Protein 2R99 (pdb70)

B-factor: mean 25.17, std 8.61, range [15.69, 106.44]

CATH classification: 2.40.100.10

Sequence (164 aa):
SNPQVYMDIKIGNKPAGRIQMLLRSDVVPMTAENFRCLCTHEKGFGFKGSSFHRIIPQFMCQGGDFTNHNGTGGKSIYGKKFDDENFILKHTGPGLLSMANSGPNTNGSQFFLTCDKTDWLDGKHVVFGEVTEGLDVLRQIEAQGSKDGKPKQKVIIADCGEYV

InterPro domains:
  IPR000504 RNA recognition motif domain [PF00076] (8-78)
  IPR000504 RNA recognition motif domain [PS50102] (6-84)
  IPR000504 RNA recognition motif domain [SM00360] (7-80)
  IPR002130 Cyclophilin-type peptidyl-prolyl cis-trans isomerase domain [PF00160] (143-298)
  IPR002130 Cyclophilin-type peptidyl-prolyl cis-trans isomerase domain [PR00153] (160-175)
  IPR002130 Cyclophilin-type peptidyl-prolyl cis-trans isomerase domain [PR00153] (189-201)
  IPR002130 Cyclophilin-type peptidyl-prolyl cis-trans isomerase domain [PR00153] (232-247)
  IPR002130 Cyclophilin-type peptidyl-prolyl cis-trans isomerase domain [PR00153] (247-259)
  IPR002130 Cyclophilin-type peptidyl-prolyl cis-trans isomerase domain [PR00153] (260-275)
  IPR002130 Cyclophilin-type peptidyl-prolyl cis-trans isomerase domain [PS50072] (143-299)
  IPR012677 Nucleotide-binding alpha-beta plait domain superfamily [G3DSA:3.30.70.330] (1-130)
  IPR016304 Peptidyl-prolyl cis-trans isomerase E [PIRSF001475] (1-300)
  IPR020892 Cyclophilin-type peptidyl-prolyl cis-trans isomerase, conserved site [PS00170] (184-201)
  IPR029000 Cyclophilin-like domain superfamily [G3DSA:2.40.100.10] (131-301)
  IPR029000 Cyclophilin-like domain superfamily [SSF50891] (135-300)
  IPR034168 Peptidyl-prolyl cis-trans isomerase E, RNA recognition motif [cd12347] (8-82)
  IPR035979 RNA-binding domain superfamily [SSF54928] (4-88)

Radius of gyration: 13.99 Å; Cα contacts (8 Å, |Δi|>4): 442; chains: 1; bounding box: 35×32×33 Å

Organism: Homo sapiens (NCBI:txid9606)

Nearest PDB structures (foldseek):
  5yzg-assembly1_1  TM=1.006E+00  e=8.527E-40  Homo sapiens
  1zmf-assembly1_A  TM=1.004E+00  e=1.771E-36  Homo sapiens
  7zdn-assembly2_B  TM=9.976E-01  e=1.204E-30  Homo sapiens
  5wc7-assembly1_A  TM=9.948E-01  e=2.522E-30  Homo sapiens
  2alf-assembly1_A  TM=9.937E-01  e=4.670E-30  Homo sapiens

Solvent-accessible surface area: 7489 Å² total; per-residue (Å²): 160,44,20,81,0,36,0,30,3,41,17,8,137,147,112,22,34,95,0,48,0,42,0,57,34,95,27,0,71,82,1,0,60,2,2,35,0,1,1,45,62,95,120,69,49,7,0,116,48,4,23,1,30,96,0,25,40,125,43,6,0,23,0,0,1,32,69,76,95,93,31,106,17,19,84,2,40,93,38,167,118,12,93,24,52,40,57,114,38,94,0,97,11,58,4,26,0,0,2,11,42,95,26,114,69,28,0,10,2,19,0,6,0,0,5,68,111,0,69,144,22,49,39,140,31,1,5,0,3,69,22,56,98,15,76,96,5,0,92,76,0,14,70,28,2,26,198,116,2,135,31,144,84,108,1,32,0,47,48,12,7,34,88,171

Secondary structure (DSSP, 8-state):
---EEEEEEEETTEEEEEEEEEE-TTT-HHHHHHHHHHHHTTTS--STT-BEEEEETTTEEEE--TTTSSSS---BTTBS-B------S---SSSEEEE--SSTT-B-S-EEEESS--GGGTTTS-EEEEEEE-HHHHHHHHTT--TT---SS-EEEEEEEE--

Structure (mmCIF, N/CA/C/O backbone):
data_2R99
#
_entry.id   2R99
#
_cell.length_a   66.635
_cell.length_b   66.635
_cell.length_c   77.351
_cell.angle_alpha   90.00
_cell.angle_beta   90.00
_cell.angle_gamma   90.00
#
_symmetry.space_group_name_H-M   'P 42 21 2'
#
loop_
_entity.id
_entity.type
_entity.pdbx_description
1 polymer 'Peptidyl-prolyl cis-trans isomerase E'
2 water water
#
loop_
_atom_site.group_PDB
_atom_site.id
_atom_site.type_symbol
_atom_site.label_atom_id
_atom_site.label_alt_id
_atom_site.label_comp_id
_atom_site.label_asym_id
_atom_site.label_entity_id
_atom_site.label_seq_id
_atom_site.pdbx_PDB_ins_code
_atom_site.Cartn_x
_atom_site.Cartn_y
_atom_site.Cartn_z
_atom_site.occupancy
_atom_site.B_iso_or_equiv
_atom_site.auth_seq_id
_atom_site.auth_comp_id
_atom_site.auth_asym_id
_atom_site.auth_atom_id
_atom_site.pdbx_PDB_model_num
ATOM 1 N N . SER A 1 10 ? 32.227 29.846 21.876 1.00 37.38 138 SER A N 1
ATOM 2 C CA . SER A 1 10 ? 31.520 30.140 20.600 1.00 36.69 138 SER A CA 1
ATOM 3 C C . SER A 1 10 ? 30.830 28.893 20.116 1.00 35.26 138 SER A C 1
ATOM 4 O O . SER A 1 10 ? 31.384 27.796 20.238 1.00 36.72 138 SER A O 1
ATOM 7 N N . ASN A 1 11 ? 29.642 29.082 19.539 1.00 32.90 139 ASN A N 1
ATOM 8 C CA . ASN A 1 11 ? 28.714 28.004 19.253 1.00 29.69 139 ASN A CA 1
ATOM 9 C C . ASN A 1 11 ? 29.337 26.759 18.628 1.00 27.78 139 ASN A C 1
ATOM 10 O O . ASN A 1 11 ? 30.018 26.848 17.598 1.00 27.46 139 ASN A O 1
ATOM 15 N N . PRO A 1 12 ? 29.090 25.602 19.256 1.00 26.59 140 PRO A N 1
ATOM 16 C CA . PRO A 1 12 ? 29.608 24.335 18.761 1.00 25.33 140 PRO A CA 1
ATOM 17 C C . PRO A 1 12 ? 28.987 23.991 17.417 1.00 24.37 140 PRO A C 1
ATOM 18 O O . PRO A 1 12 ? 27.833 24.349 17.151 1.00 24.31 140 PRO A O 1
ATOM 22 N N . GLN A 1 13 ? 29.762 23.323 16.573 1.00 23.39 141 GLN A N 1
ATOM 23 C CA . GLN A 1 13 ? 29.219 22.710 15.371 1.00 23.15 141 GLN A CA 1
ATOM 24 C C . GLN A 1 13 ? 29.480 21.214 15.454 1.00 22.33 141 GLN A C 1
ATOM 25 O O . GLN A 1 13 ? 30.576 20.777 15.857 1.00 22.35 141 GLN A O 1
ATOM 31 N N . VAL A 1 14 ? 28.458 20.433 15.115 1.00 20.60 142 VAL A N 1
ATOM 32 C CA . VAL A 1 14 ? 28.536 18.971 15.195 1.00 20.02 142 VAL A CA 1
ATOM 33 C C . VAL A 1 14 ? 28.058 18.368 13.882 1.00 20.03 142 VAL A C 1
ATOM 34 O O . VAL A 1 14 ? 27.486 19.070 13.045 1.00 20.19 142 VAL A O 1
ATOM 38 N N . TYR A 1 15 ? 28.283 17.068 13.703 1.00 19.49 143 TYR A N 1
ATOM 39 C CA . TYR A 1 15 ? 27.867 16.414 12.468 1.00 19.56 143 TYR A CA 1
ATOM 40 C C . TYR A 1 15 ? 27.273 15.041 12.771 1.00 18.86 143 TYR A C 1
ATOM 41 O O . TYR A 1 15 ? 27.566 14.424 13.809 1.00 18.80 143 TYR A O 1
ATOM 50 N N . MET A 1 16 ? 26.427 14.584 11.858 1.00 18.10 144 MET A N 1
ATOM 51 C CA . MET A 1 16 ? 25.944 13.202 11.858 1.00 17.98 144 MET A CA 1
ATOM 52 C C . MET A 1 16 ? 26.064 12.689 10.450 1.00 18.54 144 MET A C 1
ATOM 53 O O . MET A 1 16 ? 25.595 13.341 9.504 1.00 18.96 144 MET A O 1
ATOM 58 N N . ASP A 1 17 ? 26.689 11.524 10.307 1.00 18.62 145 ASP A N 1
ATOM 59 C CA . ASP A 1 17 ? 26.707 10.823 9.018 1.00 18.83 145 ASP A CA 1
ATOM 60 C C . ASP A 1 17 ? 25.541 9.846 9.022 1.00 19.31 145 ASP A C 1
ATOM 61 O O . ASP A 1 17 ? 25.378 9.061 9.968 1.00 19.94 145 ASP A O 1
ATOM 66 N N . ILE A 1 18 ? 24.733 9.911 7.969 1.00 18.79 146 ILE A N 1
ATOM 67 C CA . ILE A 1 18 ? 23.462 9.201 7.922 1.00 19.42 146 ILE A CA 1
ATOM 68 C C . ILE A 1 18 ? 23.556 8.047 6.934 1.00 20.13 146 ILE A C 1
ATOM 69 O O . ILE A 1 18 ? 24.103 8.219 5.837 1.00 20.19 146 ILE A O 1
ATOM 74 N N . LYS A 1 19 ? 23.005 6.895 7.326 1.00 20.23 147 LYS A N 1
ATOM 75 C CA . LYS A 1 19 ? 22.885 5.731 6.446 1.00 21.01 147 LYS A CA 1
ATOM 76 C C . LYS A 1 19 ? 21.413 5.371 6.352 1.00 20.81 147 LYS A C 1
ATOM 77 O O . LYS A 1 19 ? 20.718 5.261 7.369 1.00 20.95 147 LYS A O 1
ATOM 83 N N . ILE A 1 20 ? 20.928 5.204 5.126 1.00 20.49 148 ILE A N 1
ATOM 84 C CA . ILE A 1 20 ? 19.533 4.866 4.926 1.00 21.51 148 ILE A CA 1
ATOM 85 C C . ILE A 1 20 ? 19.466 3.505 4.262 1.00 22.78 148 ILE A C 1
ATOM 86 O O . ILE A 1 20 ? 20.006 3.321 3.186 1.00 23.29 148 ILE A O 1
ATOM 91 N N . GLY A 1 21 ? 18.786 2.549 4.891 1.00 23.77 149 GLY A N 1
ATOM 92 C CA . GLY A 1 21 ? 18.881 1.168 4.418 1.00 26.68 149 GLY A CA 1
ATOM 93 C C . GLY A 1 21 ? 20.350 0.782 4.484 1.00 28.79 149 GLY A C 1
ATOM 94 O O . GLY A 1 21 ? 21.031 1.104 5.447 1.00 29.45 149 GLY A O 1
ATOM 95 N N . ASN A 1 22 ? 20.886 0.121 3.471 1.00 31.13 150 ASN A N 1
ATOM 96 C CA . ASN A 1 22 ? 22.319 -0.190 3.578 1.00 33.49 150 ASN A CA 1
ATOM 97 C C . ASN A 1 22 ? 23.244 0.878 2.943 1.00 33.59 150 ASN A C 1
ATOM 98 O O . ASN A 1 22 ? 24.447 0.646 2.758 1.00 34.88 150 ASN A O 1
ATOM 103 N N . LYS A 1 23 ? 22.696 2.066 2.677 1.00 32.83 151 LYS A N 1
ATOM 104 C CA . LYS A 1 23 ? 23.358 3.038 1.809 1.00 31.88 151 LYS A CA 1
ATOM 105 C C . LYS A 1 23 ? 23.718 4.358 2.500 1.00 30.58 151 LYS A C 1
ATOM 106 O O . LYS A 1 23 ? 22.840 5.021 3.044 1.00 29.78 151 LYS A O 1
ATOM 112 N N . PRO A 1 24 ? 25.002 4.766 2.439 1.00 29.40 152 PRO A N 1
ATOM 113 C CA . PRO A 1 24 ? 25.330 6.073 3.008 1.00 28.68 152 PRO A CA 1
ATOM 114 C C . PRO A 1 24 ? 24.607 7.188 2.276 1.00 27.85 152 PRO A C 1
ATOM 115 O O . PRO A 1 24 ? 24.529 7.174 1.042 1.00 28.56 152 PRO A O 1
ATOM 119 N N . ALA A 1 25 ? 24.065 8.134 3.041 1.00 26.36 153 ALA A N 1
ATOM 120 C CA . ALA A 1 25 ? 23.272 9.230 2.487 1.00 25.19 153 ALA A CA 1
ATOM 121 C C . ALA A 1 25 ? 24.034 10.541 2.488 1.00 24.89 153 ALA A C 1
ATOM 122 O O . ALA A 1 25 ? 23.771 11.412 1.661 1.00 26.81 153 ALA A O 1
ATOM 124 N N . GLY A 1 26 ? 24.965 10.688 3.420 1.00 23.33 154 GLY A N 1
ATOM 125 C CA . GLY A 1 26 ? 25.761 11.899 3.498 1.00 21.76 154 GLY A CA 1
ATOM 126 C C . GLY A 1 26 ? 25.768 12.440 4.908 1.00 21.00 154 GLY A C 1
ATOM 127 O O . GLY A 1 26 ? 25.328 11.769 5.844 1.00 21.38 154 GLY A O 1
ATOM 128 N N . ARG A 1 27 ? 26.242 13.670 5.041 1.00 19.99 155 ARG A N 1
ATOM 129 C CA . ARG A 1 27 ? 26.499 14.259 6.356 1.00 19.65 155 ARG A CA 1
ATOM 130 C C . ARG A 1 27 ? 25.598 15.460 6.608 1.00 19.79 155 ARG A C 1
ATOM 131 O O . ARG A 1 27 ? 25.466 16.334 5.739 1.00 20.84 155 ARG A O 1
ATOM 139 N N . ILE A 1 28 ? 25.019 15.528 7.805 1.00 18.53 156 ILE A N 1
ATOM 140 C CA . ILE A 1 28 ? 24.294 16.736 8.223 1.00 18.62 156 ILE A CA 1
ATOM 141 C C . ILE A 1 28 ? 25.188 17.453 9.231 1.00 19.26 156 ILE A C 1
ATOM 142 O O . ILE A 1 28 ? 25.669 16.844 10.178 1.00 19.64 156 ILE A O 1
ATOM 147 N N . GLN A 1 29 ? 25.421 18.744 9.005 1.00 19.54 157 GLN A N 1
ATOM 148 C CA . GLN A 1 29 ? 26.215 19.576 9.914 1.00 20.31 157 GLN A CA 1
ATOM 149 C C . GLN A 1 29 ? 25.257 20.506 10.625 1.00 19.99 157 GLN A C 1
ATOM 150 O O . GLN A 1 29 ? 24.363 21.064 9.992 1.00 20.21 157 GLN A O 1
ATOM 156 N N . MET A 1 30 ? 25.441 20.669 11.933 1.00 19.44 158 MET A N 1
ATOM 157 C CA . MET A 1 30 ? 24.511 21.451 12.742 1.00 19.74 158 MET A CA 1
ATOM 158 C C . MET A 1 30 ? 25.248 22.419 13.651 1.00 20.50 158 MET A C 1
ATOM 159 O O . MET A 1 30 ? 26.298 22.084 14.194 1.00 21.18 158 MET A O 1
ATOM 164 N N . LEU A 1 31 ? 24.677 23.608 13.794 1.00 20.14 159 LEU A N 1
ATOM 165 C CA . LEU A 1 31 ? 25.170 24.644 14.696 1.00 21.75 159 LEU A CA 1
ATOM 166 C C . LEU A 1 31 ? 24.294 24.606 15.936 1.00 20.62 159 LEU A C 1
ATOM 167 O O . LEU A 1 31 ? 23.064 24.596 15.816 1.00 21.27 159 LEU A O 1
ATOM 172 N N . LEU A 1 32 ? 24.916 24.573 17.115 1.00 19.71 160 LEU A N 1
ATOM 173 C CA . LEU A 1 32 ? 24.175 24.486 18.375 1.00 19.28 160 LEU A CA 1
ATOM 174 C C . LEU A 1 32 ? 24.206 25.845 19.044 1.00 19.66 160 LEU A C 1
ATOM 175 O O . LEU A 1 32 ? 25.268 26.431 19.176 1.00 19.77 160 LEU A O 1
ATOM 180 N N . ARG A 1 33 ? 23.040 26.325 19.474 1.00 19.96 161 ARG A N 1
ATOM 181 C CA . ARG A 1 33 ? 22.919 27.687 19.965 1.00 20.60 161 ARG A CA 1
ATOM 182 C C . ARG A 1 33 ? 23.235 27.781 21.457 1.00 20.79 161 ARG A C 1
ATOM 183 O O . ARG A 1 33 ? 22.357 28.061 22.267 1.00 20.82 161 ARG A O 1
ATOM 191 N N . SER A 1 34 ? 24.504 27.548 21.805 1.00 20.98 162 SER A N 1
ATOM 192 C CA . SER A 1 34 ? 24.944 27.633 23.210 1.00 22.54 162 SER A CA 1
ATOM 193 C C . SER A 1 34 ? 24.744 29.042 23.791 1.00 22.73 162 SER A C 1
ATOM 194 O O . SER A 1 34 ? 24.608 29.205 25.013 1.00 22.74 162 SER A O 1
ATOM 197 N N . ASP A 1 35 ? 24.718 30.044 22.915 1.00 22.34 163 ASP A N 1
ATOM 198 C CA . ASP A 1 35 ? 24.476 31.432 23.341 1.00 23.58 163 ASP A CA 1
ATOM 199 C C . ASP A 1 35 ? 23.070 31.647 23.905 1.00 23.86 163 ASP A C 1
ATOM 200 O O . ASP A 1 35 ? 22.865 32.492 24.792 1.00 24.50 163 ASP A O 1
ATOM 205 N N . VAL A 1 36 ? 22.107 30.881 23.398 1.00 22.84 164 VAL A N 1
ATOM 206 C CA . VAL A 1 36 ? 20.701 31.023 23.811 1.00 22.60 164 VAL A CA 1
ATOM 207 C C . VAL A 1 36 ? 20.292 29.954 24.816 1.00 22.34 164 VAL A C 1
ATOM 208 O O . VAL A 1 36 ? 19.640 30.252 25.822 1.00 22.82 164 VAL A O 1
ATOM 212 N N . VAL A 1 37 ? 20.674 28.703 24.532 1.00 21.52 165 VAL A N 1
ATOM 213 C CA . VAL A 1 37 ? 20.296 27.575 25.366 1.00 21.16 165 VAL A CA 1
ATOM 214 C C . VAL A 1 37 ? 21.537 26.714 25.676 1.00 21.71 165 VAL A C 1
ATOM 215 O O . VAL A 1 37 ? 21.697 25.608 25.134 1.00 21.61 165 VAL A O 1
ATOM 219 N N . PRO A 1 38 ? 22.431 27.220 26.548 1.00 22.19 166 PRO A N 1
ATOM 220 C CA . PRO A 1 38 ? 23.704 26.533 26.805 1.00 22.36 166 PRO A CA 1
ATOM 221 C C . PRO A 1 38 ? 23.584 25.097 27.323 1.00 22.72 166 PRO A C 1
ATOM 222 O O . PRO A 1 38 ? 24.333 24.215 26.878 1.00 22.04 166 PRO A O 1
ATOM 226 N N . MET A 1 39 ? 22.657 24.847 28.239 1.00 23.27 167 MET A N 1
ATOM 227 C CA . MET A 1 39 ? 22.529 23.504 28.803 1.00 26.00 167 MET A CA 1
ATOM 228 C C . MET A 1 39 ? 22.023 22.516 27.767 1.00 23.19 167 MET A C 1
ATOM 229 O O . MET A 1 39 ? 22.474 21.370 27.709 1.00 23.60 167 MET A O 1
ATOM 234 N N . THR A 1 40 ? 21.098 22.983 26.941 1.00 21.56 168 THR A N 1
ATOM 235 C CA . THR A 1 40 ? 20.500 22.148 25.897 1.00 20.66 168 THR A CA 1
ATOM 236 C C . THR A 1 40 ? 21.529 21.863 24.800 1.00 20.21 168 THR A C 1
ATOM 237 O O . THR A 1 40 ? 21.668 20.718 24.342 1.00 20.53 168 THR A O 1
ATOM 241 N N . ALA A 1 41 ? 22.258 22.898 24.390 1.00 19.78 169 ALA A N 1
ATOM 242 C CA . ALA A 1 41 ? 23.302 22.733 23.381 1.00 19.14 169 ALA A CA 1
ATOM 243 C C . ALA A 1 41 ? 24.405 21.804 23.885 1.00 19.42 169 ALA A C 1
ATOM 244 O O . ALA A 1 41 ? 24.882 20.947 23.144 1.00 19.54 169 ALA A O 1
ATOM 246 N N . GLU A 1 42 ? 24.808 21.967 25.147 1.00 19.51 170 GLU A N 1
ATOM 247 C CA . GLU A 1 42 ? 25.910 21.144 25.668 1.00 19.73 170 GLU A CA 1
ATOM 248 C C . GLU A 1 42 ? 25.532 19.658 25.726 1.00 19.79 170 GLU A C 1
ATOM 249 O O . GLU A 1 42 ? 26.346 18.774 25.423 1.00 20.08 170 GLU A O 1
ATOM 255 N N . ASN A 1 43 ? 24.297 19.385 26.132 1.00 19.18 171 ASN A N 1
ATOM 256 C CA . ASN A 1 43 ? 23.794 18.019 26.156 1.00 18.69 171 ASN A CA 1
ATOM 257 C C . ASN A 1 43 ? 23.924 17.380 24.759 1.00 18.71 171 ASN A C 1
ATOM 258 O O . ASN A 1 43 ? 24.507 16.307 24.604 1.00 19.13 171 ASN A O 1
ATOM 263 N N . PHE A 1 44 ? 23.400 18.057 23.741 1.00 18.54 172 PHE A N 1
ATOM 264 C CA . PHE A 1 44 ? 23.424 17.501 22.385 1.00 18.23 172 PHE A CA 1
ATOM 265 C C . PHE A 1 44 ? 24.872 17.349 21.912 1.00 18.27 172 PHE A C 1
ATOM 266 O O . PHE A 1 44 ? 25.229 16.347 21.291 1.00 18.07 172 PHE A O 1
ATOM 274 N N . ARG A 1 45 ? 25.718 18.328 22.229 1.00 18.66 173 ARG A N 1
ATOM 275 C CA . ARG A 1 45 ? 27.129 18.252 21.837 1.00 19.62 173 ARG A CA 1
ATOM 276 C C . ARG A 1 45 ? 27.783 16.977 22.386 1.00 19.57 173 ARG A C 1
ATOM 277 O O . ARG A 1 45 ? 28.426 16.225 21.647 1.00 19.35 173 ARG A O 1
ATOM 285 N N . CYS A 1 46 ? 27.599 16.733 23.684 1.00 19.09 174 CYS A N 1
ATOM 286 C CA . CYS A 1 46 ? 28.187 15.563 24.338 1.00 19.36 174 CYS A CA 1
ATOM 287 C C . CYS A 1 46 ? 27.611 14.269 23.768 1.00 19.20 174 CYS A C 1
ATOM 288 O O . CYS A 1 46 ? 28.311 13.254 23.662 1.00 19.75 174 CYS A O 1
ATOM 291 N N . LEU A 1 47 ? 26.336 14.296 23.401 1.00 19.08 175 LEU A N 1
ATOM 292 C CA . LEU A 1 47 ? 25.747 13.094 22.821 1.00 19.02 175 LEU A CA 1
ATOM 293 C C . LEU A 1 47 ? 26.284 12.811 21.409 1.00 19.29 175 LEU A C 1
ATOM 294 O O . LEU A 1 47 ? 26.283 11.662 20.970 1.00 19.07 175 LEU A O 1
ATOM 299 N N . CYS A 1 48 ? 26.738 13.854 20.711 1.00 19.55 176 CYS A N 1
ATOM 300 C CA . CYS A 1 48 ? 27.448 13.667 19.437 1.00 19.25 176 CYS A CA 1
ATOM 301 C C . CYS A 1 48 ? 28.872 13.137 19.620 1.00 19.57 176 CYS A C 1
ATOM 302 O O . CYS A 1 48 ? 29.345 12.324 18.820 1.00 19.69 176 CYS A O 1
ATOM 305 N N . THR A 1 49 ? 29.574 13.604 20.643 1.00 19.53 177 THR A N 1
ATOM 306 C CA . THR A 1 49 ? 30.976 13.166 20.812 1.00 20.70 177 THR A CA 1
ATOM 307 C C . THR A 1 49 ? 31.142 11.869 21.597 1.00 20.76 177 THR A C 1
ATOM 308 O O . THR A 1 49 ? 32.208 11.241 21.518 1.00 20.33 177 THR A O 1
ATOM 312 N N . HIS A 1 50 ? 30.122 11.508 22.373 1.00 20.64 178 HIS A N 1
ATOM 313 C CA . HIS A 1 50 ? 30.160 10.364 23.308 1.00 21.29 178 HIS A CA 1
ATOM 314 C C . HIS A 1 50 ? 31.143 10.559 24.475 1.00 21.19 178 HIS A C 1
ATOM 315 O O . HIS A 1 50 ? 31.534 9.588 25.121 1.00 22.23 178 HIS A O 1
ATOM 322 N N . GLU A 1 51 ? 31.511 11.801 24.759 1.00 21.30 179 GLU A N 1
ATOM 323 C CA . GLU A 1 51 ? 32.557 12.052 25.763 1.00 21.71 179 GLU A CA 1
ATOM 324 C C . GLU A 1 51 ? 32.126 11.785 27.188 1.00 22.64 179 GLU A C 1
ATOM 325 O O . GLU A 1 51 ? 32.972 11.735 28.094 1.00 23.36 179 GLU A O 1
ATOM 331 N N . LYS A 1 52 ? 30.824 11.595 27.403 1.00 22.95 180 LYS A N 1
ATOM 332 C CA . LYS A 1 52 ? 30.328 11.229 28.740 1.00 23.55 180 LYS A CA 1
ATOM 333 C C . LYS A 1 52 ? 30.038 9.729 28.861 1.00 24.16 180 LYS A C 1
ATOM 334 O O . LYS A 1 52 ? 29.554 9.253 29.902 1.00 25.07 180 LYS A O 1
ATOM 340 N N . GLY A 1 53 ? 30.340 8.987 27.792 1.00 23.66 181 GLY A N 1
ATOM 341 C CA . GLY A 1 53 ? 30.277 7.528 27.803 1.00 24.36 181 GLY A CA 1
ATOM 342 C C . GLY A 1 53 ? 29.112 6.891 27.076 1.00 24.19 181 GLY A C 1
ATOM 343 O O . GLY A 1 53 ? 28.962 5.664 27.090 1.00 25.32 181 GLY A O 1
ATOM 344 N N . PHE A 1 54 ? 28.284 7.717 26.437 1.00 23.22 182 PHE A N 1
ATOM 345 C CA . PHE A 1 54 ? 27.118 7.231 25.693 1.00 22.79 182 PHE A CA 1
ATOM 346 C C . PHE A 1 54 ? 26.727 8.321 24.720 1.00 22.10 182 PHE A C 1
ATOM 347 O O . PHE A 1 54 ? 27.143 9.466 24.877 1.00 21.24 182 PHE A O 1
ATOM 355 N N . GLY A 1 55 ? 25.943 7.972 23.705 1.00 21.27 183 GLY A N 1
ATOM 356 C CA . GLY A 1 55 ? 25.513 8.995 22.757 1.00 19.91 183 GLY A CA 1
ATOM 357 C C . GLY A 1 55 ? 24.759 8.442 21.578 1.00 19.51 183 GLY A C 1
ATOM 358 O O . GLY A 1 55 ? 24.254 7.314 21.624 1.00 19.77 183 GLY A O 1
ATOM 359 N N . PHE A 1 56 ? 24.742 9.220 20.500 1.00 19.09 184 PHE A N 1
ATOM 360 C CA . PHE A 1 56 ? 23.882 8.946 19.353 1.00 18.64 184 PHE A CA 1
ATOM 361 C C . PHE A 1 56 ? 24.406 7.920 18.356 1.00 19.09 184 PHE A C 1
ATOM 362 O O . PHE A 1 56 ? 23.616 7.407 17.556 1.00 19.95 184 PHE A O 1
ATOM 370 N N . LYS A 1 57 ? 25.713 7.649 18.352 1.00 18.82 185 LYS A N 1
ATOM 371 C CA . LYS A 1 57 ? 26.255 6.811 17.278 1.00 19.44 185 LYS A CA 1
ATOM 372 C C . LYS A 1 57 ? 25.571 5.446 17.260 1.00 19.20 185 LYS A C 1
ATOM 373 O O . LYS A 1 57 ? 25.494 4.762 18.284 1.00 19.70 185 LYS A O 1
ATOM 379 N N . GLY A 1 58 ? 25.119 5.054 16.070 1.00 18.95 186 GLY A N 1
ATOM 380 C CA . GLY A 1 58 ? 24.430 3.789 15.852 1.00 19.22 186 GLY A CA 1
ATOM 381 C C . GLY A 1 58 ? 22.939 3.775 16.126 1.00 19.57 186 GLY A C 1
ATOM 382 O O . GLY A 1 58 ? 22.264 2.763 15.848 1.00 19.99 186 GLY A O 1
ATOM 383 N N . SER A 1 59 ? 22.423 4.869 16.689 1.00 18.92 187 SER A N 1
ATOM 384 C CA . SER A 1 59 ? 20.983 4.981 16.948 1.00 19.09 187 SER A CA 1
ATOM 385 C C . SER A 1 59 ? 20.225 5.403 15.686 1.00 18.41 187 SER A C 1
ATOM 386 O O . SER A 1 59 ? 20.832 5.667 14.650 1.00 18.54 187 SER A O 1
ATOM 389 N N . SER A 1 60 ? 18.902 5.464 15.791 1.00 18.09 188 SER A N 1
ATOM 390 C CA . SER A 1 60 ? 18.048 5.614 14.604 1.00 18.40 188 SER A CA 1
ATOM 391 C C . SER A 1 60 ? 17.130 6.822 14.653 1.00 18.45 188 SER A C 1
ATOM 392 O O . SER A 1 60 ? 16.900 7.400 15.726 1.00 18.91 188 SER A O 1
ATOM 395 N N . PHE A 1 61 ? 16.605 7.204 13.485 1.00 17.62 189 PHE A N 1
ATOM 396 C CA . PHE A 1 61 ? 15.472 8.137 13.464 1.00 17.18 189 PHE A CA 1
ATOM 397 C C . PHE A 1 61 ? 14.227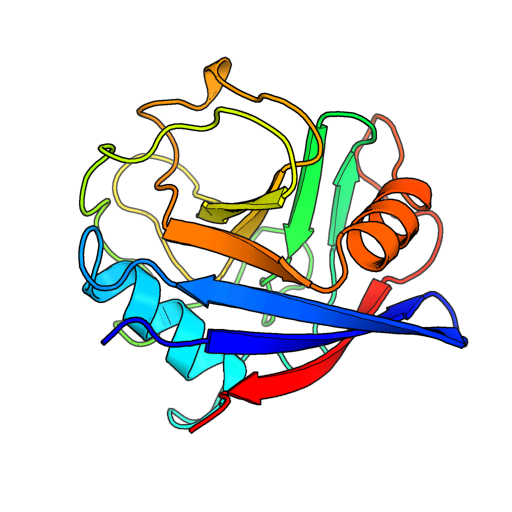 7.271 13.428 1.00 18.09 189 PHE A C 1
ATOM 398 O O . PHE A 1 61 ? 13.893 6.691 12.383 1.00 19.44 189 PHE A O 1
ATOM 406 N N . HIS A 1 62 ? 13.572 7.140 14.581 1.00 17.66 190 HIS A N 1
ATOM 407 C CA . HIS A 1 62 ? 12.473 6.149 14.734 1.00 17.74 190 HIS A CA 1
ATOM 408 C C . HIS A 1 62 ? 11.083 6.661 14.378 1.00 18.78 190 HIS A C 1
ATOM 409 O O . HIS A 1 62 ? 10.155 5.871 14.279 1.00 19.68 190 HIS A O 1
ATOM 416 N N . ARG A 1 63 ? 10.933 7.971 14.198 1.00 19.29 191 ARG A N 1
ATOM 417 C CA . ARG A 1 63 ? 9.637 8.560 13.877 1.00 20.14 191 ARG A CA 1
ATOM 418 C C . ARG A 1 63 ? 9.877 9.653 12.844 1.00 18.96 191 ARG A C 1
ATOM 419 O O . ARG A 1 63 ? 10.569 10.638 13.127 1.00 19.31 191 ARG A O 1
ATOM 427 N N . ILE A 1 64 ? 9.336 9.467 11.642 1.00 18.30 192 ILE A N 1
ATOM 428 C CA . ILE A 1 64 ? 9.620 10.374 10.534 1.00 18.76 192 ILE A CA 1
ATOM 429 C C . ILE A 1 64 ? 8.301 10.679 9.838 1.00 18.63 192 ILE A C 1
ATOM 430 O O . ILE A 1 64 ? 7.668 9.765 9.309 1.00 19.91 192 ILE A O 1
ATOM 435 N N . ILE A 1 65 ? 7.901 11.952 9.831 1.00 18.71 193 ILE A N 1
ATOM 436 C CA . ILE A 1 65 ? 6.605 12.362 9.266 1.00 19.08 193 ILE A CA 1
ATOM 437 C C . ILE A 1 65 ? 6.868 13.418 8.192 1.00 19.48 193 ILE A C 1
ATOM 438 O O . ILE A 1 65 ? 7.349 14.512 8.508 1.00 19.59 193 ILE A O 1
ATOM 443 N N . PRO A 1 66 ? 6.571 13.084 6.923 1.00 19.97 194 PRO A N 1
ATOM 444 C CA . PRO A 1 66 ? 6.823 14.018 5.821 1.00 20.45 194 PRO A CA 1
ATOM 445 C C . PRO A 1 66 ? 6.149 15.366 6.041 1.00 21.19 194 PRO A C 1
ATOM 446 O O . PRO A 1 66 ? 5.049 15.425 6.591 1.00 21.50 194 PRO A O 1
ATOM 450 N N . GLN A 1 67 ? 6.838 16.433 5.639 1.00 21.66 195 GLN A N 1
ATOM 451 C CA . GLN A 1 67 ? 6.362 17.801 5.804 1.00 22.85 195 GLN A CA 1
ATOM 452 C C . GLN A 1 67 ? 6.210 18.237 7.262 1.00 22.53 195 GLN A C 1
ATOM 453 O O . GLN A 1 67 ? 5.565 19.257 7.550 1.00 23.77 195 GLN A O 1
ATOM 459 N N . PHE A 1 68 ? 6.824 17.488 8.185 1.00 21.17 196 PHE A N 1
ATOM 460 C CA . PHE A 1 68 ? 6.710 17.802 9.606 1.00 20.35 196 PHE A CA 1
ATOM 461 C C . PHE A 1 68 ? 8.088 17.719 10.257 1.00 20.02 196 PHE A C 1
ATOM 462 O O . PHE A 1 68 ? 8.749 18.751 10.446 1.00 19.99 196 PHE A O 1
ATOM 470 N N . MET A 1 69 ? 8.555 16.514 10.549 1.00 18.91 197 MET A N 1
ATOM 471 C CA . MET A 1 69 ? 9.835 16.384 11.265 1.00 18.74 197 MET A CA 1
ATOM 472 C C . MET A 1 69 ? 10.391 14.972 11.242 1.00 18.91 197 MET A C 1
ATOM 473 O O . MET A 1 69 ? 9.657 14.017 10.970 1.00 18.94 197 MET A O 1
ATOM 478 N N . CYS A 1 70 ? 11.687 14.868 11.523 1.00 17.99 198 CYS A N 1
ATOM 479 C CA . CYS A 1 70 ? 12.392 13.592 11.669 1.00 18.00 198 CYS A CA 1
ATOM 480 C C . CYS A 1 70 ? 12.901 13.524 13.107 1.00 17.69 198 CYS A C 1
ATOM 481 O O . CYS A 1 70 ? 13.681 14.387 13.503 1.00 18.43 198 CYS A O 1
ATOM 484 N N . GLN A 1 71 ? 12.475 12.509 13.871 1.00 17.16 199 GLN A N 1
ATOM 485 C CA . GLN A 1 71 ? 12.790 12.417 15.305 1.00 17.48 199 GLN A CA 1
ATOM 486 C C . GLN A 1 71 ? 13.751 11.260 15.591 1.00 17.79 199 GLN A C 1
ATOM 487 O O . GLN A 1 71 ? 13.574 10.146 15.075 1.00 18.44 199 GLN A O 1
ATOM 493 N N . GLY A 1 72 ? 14.743 11.522 16.433 1.00 17.19 200 GLY A N 1
ATOM 494 C CA . GLY A 1 72 ? 15.705 10.494 16.822 1.00 17.15 200 GLY A CA 1
ATOM 495 C C . GLY A 1 72 ? 16.152 10.721 18.258 1.00 17.46 200 GLY A C 1
ATOM 496 O O . GLY A 1 72 ? 15.480 11.437 19.021 1.00 17.95 200 GLY A O 1
ATOM 497 N N . GLY A 1 73 ? 17.269 10.090 18.615 1.00 17.44 201 GLY A N 1
ATOM 498 C CA . GLY A 1 73 ? 17.923 10.304 19.909 1.00 18.18 201 GLY A CA 1
ATOM 499 C C . GLY A 1 73 ? 17.523 9.326 20.984 1.00 18.76 201 GLY A C 1
ATOM 500 O O . GLY A 1 73 ? 18.010 9.409 22.121 1.00 18.71 201 GLY A 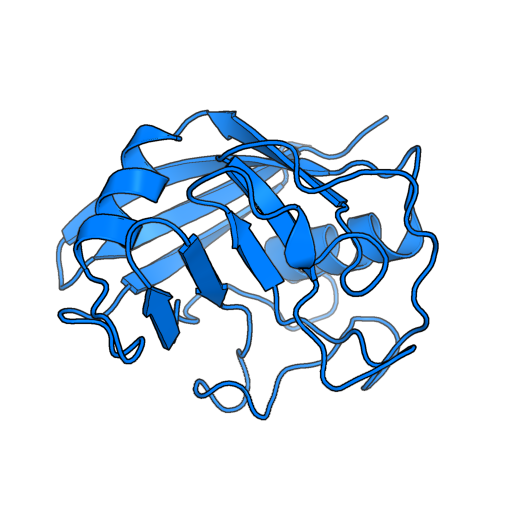O 1
ATOM 501 N N . ASP A 1 74 ? 16.610 8.414 20.661 1.00 18.38 202 ASP A N 1
ATOM 502 C CA . ASP A 1 74 ? 16.234 7.399 21.644 1.00 19.53 202 ASP A CA 1
ATOM 503 C C . ASP A 1 74 ? 17.217 6.252 21.532 1.00 20.09 202 ASP A C 1
ATOM 504 O O . ASP A 1 74 ? 16.927 5.232 20.894 1.00 20.37 202 ASP A O 1
ATOM 509 N N . PHE A 1 75 ? 18.385 6.420 22.130 1.00 20.21 203 PHE A N 1
ATOM 510 C CA . PHE A 1 75 ? 19.458 5.428 21.948 1.00 21.24 203 PHE A CA 1
ATOM 511 C C . PHE A 1 75 ? 19.387 4.275 22.943 1.00 22.09 203 PHE A C 1
ATOM 512 O O . PHE A 1 75 ? 20.246 3.383 22.922 1.00 22.50 203 PHE A O 1
ATOM 520 N N . THR A 1 76 ? 18.374 4.292 23.807 1.00 22.41 204 THR A N 1
ATOM 521 C CA . THR A 1 76 ? 18.175 3.183 24.744 1.00 22.87 204 THR A CA 1
ATOM 522 C C . THR A 1 76 ? 17.010 2.273 24.353 1.00 23.41 204 THR A C 1
ATOM 523 O O . THR A 1 76 ? 17.150 1.043 24.411 1.00 24.99 204 T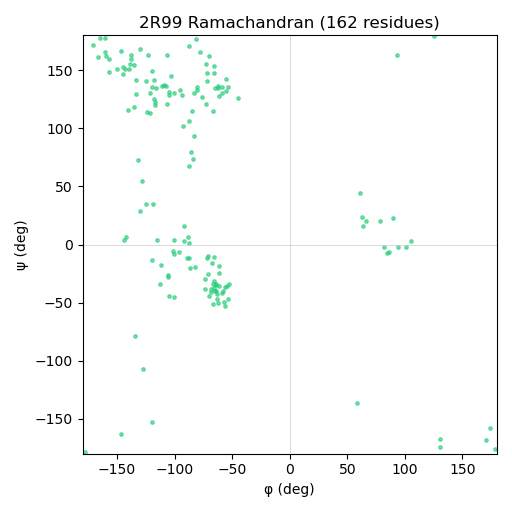HR A O 1
ATOM 527 N N . ASN A 1 77 ? 15.874 2.858 23.962 1.00 22.88 205 ASN A N 1
ATOM 528 C CA . ASN A 1 77 ? 14.692 2.053 23.627 1.00 23.15 205 ASN A CA 1
ATOM 529 C C . ASN A 1 77 ? 14.312 2.072 22.148 1.00 22.18 205 ASN A C 1
ATOM 530 O O . ASN A 1 77 ? 13.523 1.236 21.697 1.00 22.70 205 ASN A O 1
ATOM 535 N N . HIS A 1 78 ? 14.832 3.054 21.411 1.00 21.29 206 HIS A N 1
ATOM 536 C CA . HIS A 1 78 ? 14.657 3.099 19.946 1.00 20.87 206 HIS A CA 1
ATOM 537 C C . HIS A 1 78 ? 13.203 3.235 19.475 1.00 20.99 206 HIS A C 1
ATOM 538 O O . HIS A 1 78 ? 12.893 2.898 18.334 1.00 20.94 206 HIS A O 1
ATOM 545 N N . ASN A 1 79 ? 12.330 3.769 20.333 1.00 21.08 207 ASN A N 1
ATOM 546 C CA . ASN A 1 79 ? 10.918 3.881 19.980 1.00 22.05 207 ASN A CA 1
ATOM 547 C C . ASN A 1 79 ? 10.195 5.120 20.484 1.00 22.43 207 ASN A C 1
ATOM 548 O O . ASN A 1 79 ? 8.972 5.240 20.316 1.00 22.46 207 ASN A O 1
ATOM 553 N N . GLY A 1 80 ? 10.937 6.019 21.121 1.00 22.68 208 GLY A N 1
ATOM 554 C CA . GLY A 1 80 ? 10.369 7.262 21.628 1.00 24.05 208 GLY A CA 1
ATOM 555 C C . GLY A 1 80 ? 10.081 7.262 23.113 1.00 25.06 208 GLY A C 1
ATOM 556 O O . GLY A 1 80 ? 9.633 8.275 23.650 1.00 26.04 208 GLY A O 1
ATOM 557 N N . THR A 1 81 ? 10.337 6.140 23.779 1.00 26.06 209 THR A N 1
ATOM 558 C CA . THR A 1 81 ? 10.092 6.027 25.224 1.00 26.95 209 THR A CA 1
ATOM 559 C C . THR A 1 81 ? 11.357 6.173 26.074 1.00 26.86 209 THR A C 1
ATOM 560 O O . THR A 1 81 ? 11.273 6.259 27.309 1.00 27.10 209 THR A O 1
ATOM 564 N N . GLY A 1 82 ? 12.527 6.213 25.427 1.00 26.33 210 GLY A N 1
ATOM 565 C CA . GLY A 1 82 ? 13.795 6.183 26.146 1.00 25.63 210 GLY A CA 1
ATOM 566 C C . GLY A 1 82 ? 14.684 7.392 25.933 1.00 25.19 210 GLY A C 1
ATOM 567 O O . GLY A 1 82 ? 14.204 8.488 25.633 1.00 25.07 210 GLY A O 1
ATOM 568 N N . GLY A 1 83 ? 15.983 7.166 26.071 1.00 24.40 211 GLY A N 1
ATOM 569 C CA . GLY A 1 83 ? 16.976 8.228 26.020 1.00 24.39 211 GLY A CA 1
ATOM 570 C C . GLY A 1 83 ? 17.304 8.758 27.402 1.00 24.47 211 GLY A C 1
ATOM 571 O O . GLY A 1 83 ? 16.574 8.513 28.374 1.00 25.10 211 GLY A O 1
ATOM 572 N N . LYS A 1 84 ? 18.422 9.468 27.488 1.00 24.45 212 LYS A N 1
ATOM 573 C CA . LYS A 1 84 ? 18.826 10.146 28.723 1.00 25.30 212 LYS A CA 1
ATOM 574 C C . LYS A 1 84 ? 19.773 11.290 28.414 1.00 24.47 212 LYS A C 1
ATOM 575 O O . LYS A 1 84 ? 20.548 11.229 27.443 1.00 24.17 212 LYS A O 1
ATOM 581 N N . SER A 1 85 ? 19.706 12.336 29.233 1.00 24.14 213 SER A N 1
ATOM 582 C CA . SER A 1 85 ? 20.596 13.481 29.074 1.00 24.07 213 SER A CA 1
ATOM 583 C C . SER A 1 85 ? 21.892 13.253 29.829 1.00 24.46 213 SER A C 1
ATOM 584 O O . SER A 1 85 ? 22.002 12.311 30.636 1.00 25.19 213 SER A O 1
ATOM 587 N N . ILE A 1 86 ? 22.857 14.140 29.598 1.00 24.46 214 ILE A N 1
ATOM 588 C CA . ILE A 1 86 ? 24.139 14.093 30.325 1.00 25.31 214 ILE A CA 1
ATOM 589 C C . ILE A 1 86 ? 23.984 14.497 31.798 1.00 26.54 214 ILE A C 1
ATOM 590 O O . ILE A 1 86 ? 24.918 14.330 32.597 1.00 28.09 214 ILE A O 1
ATOM 595 N N . TYR A 1 87 ? 22.802 15.016 32.141 1.00 27.26 215 TYR A N 1
ATOM 596 C CA . TYR A 1 87 ? 22.532 15.546 33.489 1.00 28.45 215 TYR A CA 1
ATOM 597 C C . TYR A 1 87 ? 21.729 14.587 34.358 1.00 30.15 215 TYR A C 1
ATOM 598 O O . TYR A 1 87 ? 21.496 14.864 35.544 1.00 31.56 215 TYR A O 1
ATOM 607 N N . GLY A 1 88 ? 21.288 13.481 33.770 1.00 31.15 216 GLY A N 1
ATOM 608 C CA . GLY A 1 88 ? 20.295 12.619 34.400 1.00 32.50 216 GLY A CA 1
ATOM 609 C C . GLY A 1 88 ? 19.188 12.325 33.411 1.00 33.05 216 GLY A C 1
ATOM 610 O O . GLY A 1 88 ? 19.261 12.733 32.240 1.00 33.05 216 GLY A O 1
ATOM 611 N N . LYS A 1 89 ? 18.150 11.640 33.883 1.00 33.61 217 LYS A N 1
ATOM 612 C CA . LYS A 1 89 ? 17.038 11.260 33.034 1.00 33.91 217 LYS A CA 1
ATOM 613 C C . LYS A 1 89 ? 16.456 12.467 32.311 1.00 33.07 217 LYS A C 1
ATOM 614 O O . LYS A 1 89 ? 16.228 12.394 31.095 1.00 33.87 217 LYS A O 1
ATOM 620 N N . LYS A 1 90 ? 16.228 13.569 33.042 1.00 31.38 218 LYS A N 1
ATOM 621 C CA . LYS A 1 90 ? 15.547 14.740 32.448 1.00 29.61 218 LYS A CA 1
ATOM 622 C C . LYS A 1 90 ? 16.045 16.087 32.943 1.00 28.25 218 LYS A C 1
ATOM 623 O O . LYS A 1 90 ? 16.536 16.211 34.069 1.00 27.98 218 LYS A O 1
ATOM 629 N N . PHE A 1 91 ? 15.907 17.104 32.094 1.00 25.41 219 PHE A N 1
ATOM 630 C CA . PHE A 1 91 ? 16.255 18.465 32.479 1.00 24.20 219 PHE A CA 1
ATOM 631 C C . PHE A 1 91 ? 15.243 19.497 32.012 1.00 23.82 219 PHE A C 1
ATOM 632 O O . PHE A 1 91 ? 14.459 19.256 31.082 1.00 23.12 219 PHE A O 1
ATOM 640 N N . ASP A 1 92 ? 15.267 20.654 32.671 1.00 23.68 220 ASP A N 1
ATOM 641 C CA . ASP A 1 92 ? 14.270 21.691 32.443 1.00 24.17 220 ASP A CA 1
ATOM 642 C C . ASP A 1 92 ? 14.322 22.295 31.041 1.00 24.06 220 ASP A C 1
ATOM 643 O O . ASP A 1 92 ? 15.374 22.319 30.396 1.00 23.66 220 ASP A O 1
ATOM 648 N N . ASP A 1 93 ? 13.177 22.808 30.598 1.00 23.93 221 ASP A N 1
ATOM 649 C CA . ASP A 1 93 ? 13.119 23.675 29.431 1.00 23.81 221 ASP A CA 1
ATOM 650 C C . ASP A 1 93 ? 13.836 24.974 29.762 1.00 24.23 221 ASP A C 1
ATOM 651 O O . ASP A 1 93 ? 13.395 25.734 30.636 1.00 25.02 221 ASP A O 1
ATOM 656 N N . GLU A 1 94 ? 14.938 25.243 29.073 1.00 24.15 222 GLU A N 1
ATOM 657 C CA . GLU A 1 94 ? 15.747 26.426 29.395 1.00 24.70 222 GLU A CA 1
ATOM 658 C C . GLU A 1 94 ? 15.019 27.727 29.105 1.00 24.32 222 GLU A C 1
ATOM 659 O O . GLU A 1 94 ? 14.940 28.621 29.961 1.00 25.78 222 GLU A O 1
ATOM 665 N N . ASN A 1 95 ? 14.499 27.823 27.879 1.00 23.52 223 ASN A N 1
ATOM 666 C CA . ASN A 1 95 ? 13.691 28.945 27.416 1.00 22.42 223 ASN A CA 1
ATOM 667 C C . ASN A 1 95 ? 13.095 28.580 26.065 1.00 22.27 223 ASN A C 1
ATOM 668 O O . ASN A 1 95 ? 13.453 27.539 25.493 1.00 22.09 223 ASN A O 1
ATOM 673 N N . PHE A 1 96 ? 12.187 29.420 25.575 1.00 21.53 224 PHE A N 1
ATOM 674 C CA . PHE A 1 96 ? 11.565 29.231 24.270 1.00 21.30 224 PHE A CA 1
ATOM 675 C C . PHE A 1 96 ? 11.855 30.387 23.330 1.00 20.95 224 PHE A C 1
ATOM 676 O O . PHE A 1 96 ? 11.034 30.739 22.471 1.00 22.39 224 PHE A O 1
ATOM 684 N N . ILE A 1 97 ? 13.058 30.943 23.448 1.00 20.67 225 ILE A N 1
ATOM 685 C CA . ILE A 1 97 ? 13.429 32.110 22.634 1.00 20.25 225 ILE A CA 1
ATOM 686 C C . ILE A 1 97 ? 13.433 31.786 21.155 1.00 19.72 225 ILE A C 1
ATOM 687 O O . ILE A 1 97 ? 12.879 32.528 20.353 1.00 19.92 225 ILE A O 1
ATOM 692 N N . LEU A 1 98 ? 14.060 30.667 20.800 1.00 19.81 226 LEU A N 1
ATOM 693 C CA . LEU A 1 98 ? 14.150 30.274 19.407 1.00 19.96 226 LEU A CA 1
ATOM 694 C C . LEU A 1 98 ? 12.835 29.615 18.998 1.00 20.19 226 LEU A C 1
ATOM 695 O O . LEU A 1 98 ? 12.319 28.763 19.710 1.00 20.93 226 LEU A O 1
ATOM 700 N N . LYS A 1 99 ? 12.299 30.027 17.855 1.00 20.75 227 LYS A N 1
ATOM 701 C CA . LYS A 1 99 ? 11.008 29.507 17.397 1.00 20.94 227 LYS A CA 1
ATOM 702 C C . LYS A 1 99 ? 11.152 28.534 16.219 1.00 20.71 227 LYS A C 1
ATOM 703 O O . LYS A 1 99 ? 12.188 28.487 15.547 1.00 20.48 227 LYS A O 1
ATOM 709 N N . HIS A 1 100 ? 10.090 27.760 15.980 1.00 20.22 228 HIS A N 1
ATOM 710 C CA . HIS A 1 100 ? 10.069 26.774 14.899 1.00 20.62 228 HIS A CA 1
ATOM 711 C C . HIS A 1 100 ? 9.675 27.455 13.582 1.00 21.17 228 HIS A C 1
ATOM 712 O O . HIS A 1 100 ? 8.565 27.272 13.085 1.00 22.45 228 HIS A O 1
ATOM 719 N N . THR A 1 101 ? 10.592 28.229 13.017 1.00 21.06 229 THR A N 1
ATOM 720 C CA . THR A 1 101 ? 10.277 29.126 11.909 1.00 21.09 229 THR A CA 1
ATOM 721 C C . THR A 1 101 ? 10.366 28.516 10.511 1.00 21.04 229 THR A C 1
ATOM 722 O O . THR A 1 101 ? 9.934 29.130 9.526 1.00 22.03 229 THR A O 1
ATOM 726 N N . GLY A 1 102 ? 10.938 27.324 10.401 1.00 20.29 230 GLY A N 1
ATOM 727 C CA . GLY A 1 102 ? 11.148 26.722 9.082 1.00 19.94 230 GLY A CA 1
ATOM 728 C C . GLY A 1 102 ? 11.847 25.391 9.207 1.00 19.50 230 GLY A C 1
ATOM 729 O O . GLY A 1 102 ? 12.087 24.919 10.327 1.00 19.39 230 GLY A O 1
ATOM 730 N N . PRO A 1 103 ? 12.167 24.775 8.062 1.00 19.36 231 PRO A N 1
ATOM 731 C CA . PRO A 1 103 ? 12.849 23.484 8.038 1.00 19.22 231 PRO A CA 1
ATOM 732 C C . PRO A 1 103 ? 14.287 23.602 8.510 1.00 19.33 231 PRO A C 1
ATOM 733 O O . PRO A 1 103 ? 14.853 24.700 8.518 1.00 19.84 231 PRO A O 1
ATOM 737 N N . GLY A 1 104 ? 14.877 22.471 8.873 1.00 19.00 232 GLY A N 1
ATOM 738 C CA . GLY A 1 104 ? 16.296 22.417 9.205 1.00 19.11 232 GLY A CA 1
ATOM 739 C C . GLY A 1 104 ? 16.652 22.924 10.588 1.00 19.55 232 GLY A C 1
ATOM 740 O O . GLY A 1 104 ? 17.806 23.296 10.836 1.00 20.41 232 GLY A O 1
ATOM 741 N N . LEU A 1 105 ? 15.671 22.963 11.489 1.00 18.92 233 LEU A N 1
ATOM 742 C CA . LEU A 1 105 ? 15.918 23.391 12.873 1.00 17.97 233 LEU A CA 1
ATOM 743 C C . LEU A 1 105 ? 15.975 22.197 13.810 1.00 17.58 233 LEU A C 1
ATOM 744 O O . LEU A 1 105 ? 15.247 21.226 13.599 1.00 18.01 233 LEU A O 1
ATOM 749 N N . LEU A 1 106 ? 16.836 22.273 14.835 1.00 17.19 234 LEU A N 1
ATOM 750 C CA . LEU A 1 106 ? 16.908 21.244 15.872 1.00 17.49 234 LEU A CA 1
ATOM 751 C C . LEU A 1 106 ? 16.066 21.668 17.052 1.00 17.72 234 LEU A C 1
ATOM 752 O O . LEU A 1 106 ? 16.205 22.795 17.536 1.00 17.96 234 LEU A O 1
ATOM 757 N N . SER A 1 107 ? 15.244 20.746 17.544 1.00 17.59 235 SER A N 1
ATOM 758 C CA . SER A 1 107 ? 14.366 21.017 18.683 1.00 17.78 235 SER A CA 1
ATOM 759 C C . SER A 1 107 ? 14.264 19.771 19.557 1.00 17.93 235 SER A C 1
ATOM 760 O O . SER A 1 107 ? 14.429 18.647 19.072 1.00 18.14 235 SER A O 1
ATOM 763 N N . MET A 1 108 ? 14.039 19.958 20.854 1.00 17.38 236 MET A N 1
ATOM 764 C CA . MET A 1 108 ? 13.975 18.821 21.780 1.00 17.85 236 MET A CA 1
ATOM 765 C C . MET A 1 108 ? 12.602 18.171 21.789 1.00 18.27 236 MET A C 1
ATOM 766 O O . MET A 1 108 ? 11.585 18.859 21.930 1.00 18.86 236 MET A O 1
ATOM 771 N N . ALA A 1 109 ? 12.575 16.852 21.641 1.00 18.89 237 ALA A N 1
ATOM 772 C CA . ALA A 1 109 ? 11.354 16.088 21.889 1.00 19.79 237 ALA A CA 1
ATOM 773 C C . ALA A 1 109 ? 11.145 16.069 23.396 1.00 20.23 237 ALA A C 1
ATOM 774 O O . ALA A 1 109 ? 12.099 16.206 24.162 1.00 20.38 237 ALA A O 1
ATOM 776 N N . ASN A 1 110 ? 9.902 15.896 23.837 1.00 20.58 238 ASN A N 1
ATOM 777 C CA . ASN A 1 110 ? 9.667 15.792 25.280 1.00 21.62 238 ASN A CA 1
ATOM 778 C C . ASN A 1 110 ? 8.323 15.135 25.550 1.00 22.76 238 ASN A C 1
ATOM 779 O O . ASN A 1 110 ? 7.595 14.802 24.608 1.00 22.95 238 ASN A O 1
ATOM 784 N N . SER A 1 111 ? 8.021 14.951 26.832 1.00 23.68 239 SER A N 1
ATOM 785 C CA . SER A 1 111 ? 6.771 14.340 27.262 1.00 25.15 239 SER A CA 1
ATOM 786 C C . SER A 1 111 ? 6.054 15.271 28.237 1.00 25.92 239 SER A C 1
ATOM 787 O O . SER A 1 111 ? 5.377 14.832 29.178 1.00 27.07 239 SER A O 1
ATOM 790 N N . GLY A 1 112 ? 6.205 16.563 27.981 1.00 25.39 240 GLY A N 1
ATOM 791 C CA . GLY A 1 112 ? 5.614 17.612 28.795 1.00 25.53 240 GLY A CA 1
ATOM 792 C C . GLY A 1 112 ? 6.673 18.591 29.263 1.00 25.30 240 GLY A C 1
ATOM 793 O O . GLY A 1 112 ? 7.859 18.433 28.958 1.00 25.03 240 GLY A O 1
ATOM 794 N N . PRO A 1 113 ? 6.258 19.619 30.013 1.00 25.48 241 PRO A N 1
ATOM 795 C CA . PRO A 1 113 ? 7.222 20.587 30.521 1.00 25.18 241 PRO A CA 1
ATOM 796 C C . PRO A 1 113 ? 8.373 19.943 31.301 1.00 24.72 241 PRO A C 1
ATOM 797 O O . PRO A 1 113 ? 8.151 19.039 32.124 1.00 24.65 241 PRO A O 1
ATOM 801 N N . ASN A 1 114 ? 9.596 20.401 31.028 1.00 24.53 242 ASN A N 1
ATOM 802 C CA . ASN A 1 114 ? 10.772 20.038 31.825 1.00 24.04 242 ASN A CA 1
ATOM 803 C C . ASN A 1 114 ? 11.066 18.539 31.815 1.00 23.87 242 ASN A C 1
ATOM 804 O O . ASN A 1 114 ? 11.365 17.928 32.858 1.00 23.68 242 ASN A O 1
ATOM 809 N N . THR A 1 115 ? 10.984 17.943 30.622 1.00 23.16 243 THR A N 1
ATOM 810 C CA . THR A 1 115 ? 11.244 16.503 30.456 1.00 22.46 243 THR A CA 1
ATOM 811 C C . THR A 1 115 ? 12.242 16.217 29.321 1.00 21.96 243 THR A C 1
ATOM 812 O O . THR A 1 115 ? 12.214 15.156 28.690 1.00 22.24 243 THR A O 1
ATOM 816 N N . ASN A 1 116 ? 13.136 17.165 29.076 1.00 20.91 244 ASN A N 1
ATOM 817 C CA . ASN A 1 116 ? 14.172 16.948 28.063 1.00 20.54 244 ASN A CA 1
ATOM 818 C C . ASN A 1 116 ? 15.114 15.824 28.465 1.00 20.60 244 ASN A C 1
ATOM 819 O O . ASN A 1 116 ? 15.571 15.761 29.612 1.00 22.05 244 ASN A O 1
ATOM 824 N N . GLY A 1 117 ? 15.404 14.944 27.512 1.00 19.68 245 GLY A N 1
ATOM 825 C CA . GLY A 1 117 ? 16.389 13.884 27.712 1.00 19.53 245 GLY A CA 1
ATOM 826 C C . GLY A 1 117 ? 17.414 13.919 26.594 1.00 19.06 245 GLY A C 1
ATOM 827 O O . GLY A 1 117 ? 18.258 14.813 26.555 1.00 19.72 245 GLY A O 1
ATOM 828 N N . SER A 1 118 ? 17.348 12.953 25.677 1.00 18.80 246 SER A N 1
ATOM 829 C CA . SER A 1 118 ? 18.240 12.962 24.511 1.00 18.71 246 SER A CA 1
ATOM 830 C C . SER A 1 118 ? 17.483 13.020 23.191 1.00 18.89 246 SER A C 1
ATOM 831 O O . SER A 1 118 ? 18.096 13.251 22.141 1.00 19.60 246 SER A O 1
ATOM 834 N N . GLN A 1 119 ? 16.172 12.785 23.227 1.00 18.43 247 GLN A N 1
ATOM 835 C CA . GLN A 1 119 ? 15.399 12.763 21.980 1.00 18.27 247 GLN A CA 1
ATOM 836 C C . GLN A 1 119 ? 15.245 14.157 21.420 1.00 18.27 247 GLN A C 1
ATOM 837 O O . GLN A 1 119 ? 15.056 15.129 22.168 1.00 18.43 247 GLN A O 1
ATOM 843 N N . PHE A 1 120 ? 15.349 14.248 20.095 1.00 17.64 248 PHE A N 1
ATOM 844 C CA . PHE A 1 120 ? 15.307 15.521 19.401 1.00 16.78 248 PHE A CA 1
ATOM 845 C C . PHE A 1 120 ? 14.643 15.304 18.057 1.00 17.69 248 PHE A C 1
ATOM 846 O O . PHE A 1 120 ? 14.457 14.155 17.600 1.00 17.49 248 PHE A O 1
ATOM 854 N N . PHE A 1 121 ? 14.280 16.414 17.417 1.00 16.83 249 PHE A N 1
ATOM 855 C CA . PHE A 1 121 ? 13.815 16.328 16.034 1.00 17.46 249 PHE A CA 1
ATOM 856 C C . PHE A 1 121 ? 14.432 17.397 15.158 1.00 17.26 249 PHE A C 1
ATOM 857 O O . PHE A 1 121 ? 14.866 18.445 15.644 1.00 17.20 249 PHE A O 1
ATOM 865 N N . LEU A 1 122 ? 14.493 17.088 13.869 1.00 17.16 250 LEU A N 1
ATOM 866 C CA . LEU A 1 122 ? 14.888 18.040 12.835 1.00 17.46 250 LEU A CA 1
ATOM 867 C C . LEU A 1 122 ? 13.636 18.434 12.052 1.00 18.19 250 LEU A C 1
ATOM 868 O O . LEU A 1 122 ? 12.937 17.569 11.532 1.00 18.73 250 LEU A O 1
ATOM 873 N N . THR A 1 123 ? 13.310 19.724 12.024 1.00 18.19 251 THR A N 1
ATOM 874 C CA . THR A 1 123 ? 12.073 20.142 11.377 1.00 18.97 251 THR A CA 1
ATOM 875 C C . THR A 1 123 ? 12.165 20.017 9.856 1.00 18.94 251 THR A C 1
ATOM 876 O O . THR A 1 123 ? 13.254 20.188 9.282 1.00 18.98 251 THR A O 1
ATOM 880 N N . CYS A 1 124 ? 11.029 19.718 9.213 1.00 19.06 252 CYS A N 1
ATOM 881 C CA . CYS A 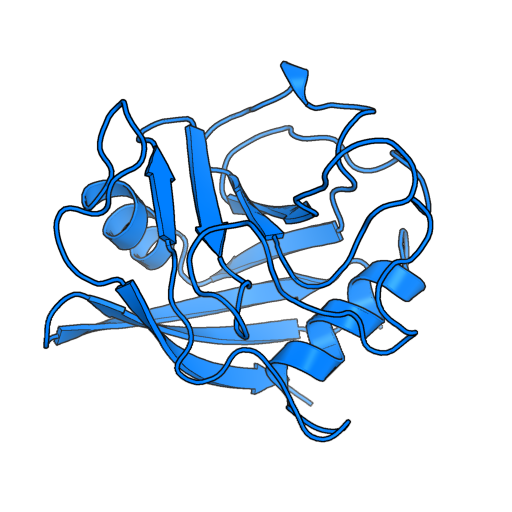1 124 ? 10.967 19.631 7.745 1.00 19.61 252 CYS A CA 1
ATOM 882 C C . CYS A 1 124 ? 10.073 20.701 7.113 1.00 19.74 252 CYS A C 1
ATOM 883 O O . CYS A 1 124 ? 9.872 20.718 5.900 1.00 19.65 252 CYS A O 1
ATOM 886 N N . ASP A 1 125 ? 9.557 21.594 7.950 1.00 19.87 253 ASP A N 1
ATOM 887 C CA . ASP A 1 125 ? 8.749 22.741 7.524 1.00 21.23 253 ASP A CA 1
ATOM 888 C C . ASP A 1 125 ? 8.693 23.673 8.722 1.00 21.14 253 ASP A C 1
ATOM 889 O O . ASP A 1 125 ? 9.228 23.354 9.808 1.00 20.89 253 ASP A O 1
ATOM 894 N N . LYS A 1 126 ? 8.034 24.817 8.544 1.00 22.02 254 LYS A N 1
ATOM 895 C CA . LYS A 1 126 ? 7.655 25.651 9.678 1.00 22.85 254 LYS A CA 1
ATOM 896 C C . LYS A 1 126 ? 6.708 24.822 10.552 1.00 22.66 254 LYS A C 1
ATOM 897 O O . LYS A 1 126 ? 5.735 24.239 10.046 1.00 23.90 254 LYS A O 1
ATOM 903 N N . THR A 1 127 ? 7.012 24.723 11.847 1.00 21.60 255 THR A N 1
ATOM 904 C CA . THR A 1 127 ? 6.184 23.941 12.770 1.00 21.36 255 THR A CA 1
ATOM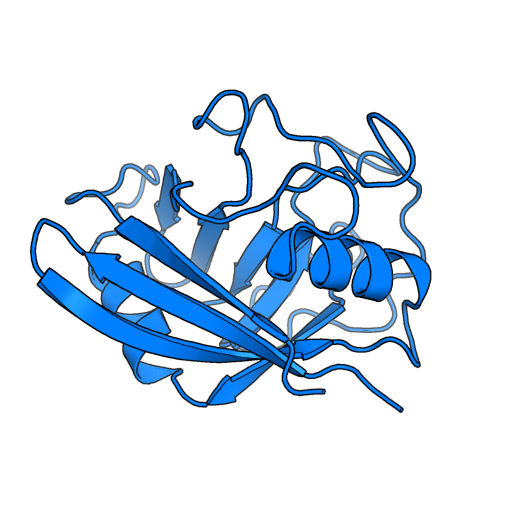 905 C C . THR A 1 127 ? 5.815 24.786 13.991 1.00 21.09 255 THR A C 1
ATOM 906 O O . THR A 1 127 ? 6.038 24.377 15.140 1.00 20.82 255 THR A O 1
ATOM 910 N N . ASP A 1 128 ? 5.223 25.956 13.726 1.00 21.85 256 ASP A N 1
ATOM 911 C CA . ASP A 1 128 ? 5.032 26.973 14.765 1.00 22.78 256 ASP A CA 1
ATOM 912 C C . ASP A 1 128 ? 4.031 26.578 15.852 1.00 22.41 256 ASP A C 1
ATOM 913 O O . ASP A 1 128 ? 4.017 27.166 16.932 1.00 22.06 256 ASP A O 1
ATOM 918 N N . TRP A 1 129 ? 3.223 25.550 15.586 1.00 21.84 257 TRP A N 1
ATOM 919 C CA . TRP A 1 129 ? 2.322 25.052 16.615 1.00 21.94 257 TRP A CA 1
ATOM 920 C C . TRP A 1 129 ? 3.067 24.421 17.800 1.00 22.11 257 TRP A C 1
ATOM 921 O O . TRP A 1 129 ? 2.475 24.156 18.849 1.00 23.08 257 TRP A O 1
ATOM 932 N N . LEU A 1 130 ? 4.376 24.214 17.641 1.00 21.70 258 LEU A N 1
ATOM 933 C CA . LEU A 1 130 ? 5.198 23.655 18.712 1.00 21.59 258 LEU A CA 1
ATOM 934 C C . LEU A 1 130 ? 5.909 24.740 19.523 1.00 21.43 258 LEU A C 1
ATOM 935 O O . LEU A 1 130 ? 6.563 24.453 20.537 1.00 20.91 258 LEU A O 1
ATOM 940 N N . ASP A 1 131 ? 5.794 25.991 19.068 1.00 20.88 259 ASP A N 1
ATOM 941 C CA . ASP A 1 131 ? 6.418 27.103 19.782 1.00 21.22 259 ASP A CA 1
ATOM 942 C C . ASP A 1 131 ? 5.953 27.121 21.241 1.00 21.67 259 ASP A C 1
ATOM 943 O O . ASP A 1 131 ? 4.767 26.994 21.516 1.00 22.41 259 ASP A O 1
ATOM 948 N N . GLY A 1 132 ? 6.900 27.254 22.164 1.00 22.01 260 GLY A N 1
ATOM 949 C CA . GLY A 1 132 ? 6.589 27.367 23.589 1.00 22.65 260 GLY A CA 1
ATOM 950 C C . GLY A 1 132 ? 6.341 26.020 24.235 1.00 23.16 260 GLY A C 1
ATOM 951 O O . GLY A 1 132 ? 6.127 25.944 25.455 1.00 24.17 260 GLY A O 1
ATOM 952 N N . LYS A 1 133 ? 6.403 24.960 23.427 1.00 23.27 261 LYS A N 1
ATOM 953 C CA . LYS A 1 133 ? 6.218 23.591 23.915 1.00 23.87 261 LYS A CA 1
ATOM 954 C C . LYS A 1 133 ? 7.509 22.781 23.812 1.00 22.83 261 LYS A C 1
ATOM 955 O O . LYS A 1 133 ? 7.778 21.949 24.674 1.00 23.72 261 LYS A O 1
ATOM 961 N N . HIS A 1 134 ? 8.307 23.058 22.779 1.00 20.75 262 HIS A N 1
ATOM 962 C CA . HIS A 1 134 ? 9.582 22.360 22.579 1.00 20.13 262 HIS A CA 1
ATOM 963 C C . HIS A 1 134 ? 10.715 23.362 22.471 1.00 19.48 262 HIS A C 1
ATOM 964 O O . HIS A 1 134 ? 10.554 24.410 21.841 1.00 20.01 262 HIS A O 1
ATOM 971 N N . VAL A 1 135 ? 11.864 23.032 23.067 1.00 18.61 263 VAL A N 1
ATOM 972 C CA . VAL A 1 135 ? 13.013 23.947 23.066 1.00 18.46 263 VAL A CA 1
ATOM 973 C C . VAL A 1 135 ? 13.822 23.778 21.781 1.00 18.24 263 VAL A C 1
ATOM 974 O O . VAL A 1 135 ? 14.424 22.722 21.544 1.00 18.46 263 VAL A O 1
ATOM 978 N N . VAL A 1 136 ? 13.841 24.833 20.969 1.00 18.34 264 VAL A N 1
ATOM 979 C CA . VAL A 1 136 ? 14.659 24.883 19.750 1.00 18.09 264 VAL A CA 1
ATOM 980 C C . VAL A 1 136 ? 16.080 25.247 20.152 1.00 18.24 264 VAL A C 1
ATOM 981 O O . VAL A 1 136 ? 16.279 26.151 20.988 1.00 18.71 264 VAL A O 1
ATOM 985 N N . PHE A 1 137 ? 17.070 24.550 19.590 1.00 18.07 265 PHE A N 1
ATOM 986 C CA . PHE A 1 137 ? 18.432 24.740 20.077 1.00 17.72 265 PHE A CA 1
ATOM 987 C C . PHE A 1 137 ? 19.522 24.717 19.028 1.00 17.91 265 PHE A C 1
ATOM 988 O O . PHE A 1 137 ? 20.698 24.760 19.370 1.00 17.67 265 PHE A O 1
ATOM 996 N N . GLY A 1 138 ? 19.152 24.661 17.754 1.00 17.39 266 GLY A N 1
ATOM 997 C CA . GLY A 1 138 ? 20.183 24.622 16.717 1.00 17.73 266 GLY A CA 1
ATOM 998 C C . GLY A 1 138 ? 19.615 24.614 15.314 1.00 18.58 266 GLY A C 1
ATOM 999 O O . GLY A 1 138 ? 18.399 24.655 15.124 1.00 18.40 266 GLY A O 1
ATOM 1000 N N . GLU A 1 139 ? 20.506 24.556 14.327 1.00 18.46 267 GLU A N 1
ATOM 1001 C CA . GLU A 1 139 ? 20.087 24.618 12.926 1.00 20.61 267 GLU A CA 1
ATOM 1002 C C . GLU A 1 139 ? 21.041 23.849 12.043 1.00 19.88 267 GLU A C 1
ATOM 1003 O O . GLU A 1 139 ? 22.238 23.719 12.370 1.00 19.91 267 GLU A O 1
ATOM 1009 N N . VAL A 1 140 ? 20.507 23.328 10.935 1.00 19.14 268 VAL A N 1
ATOM 1010 C CA . VAL A 1 140 ? 21.334 22.657 9.922 1.00 19.59 268 VAL A CA 1
ATOM 1011 C C . VAL A 1 140 ? 22.073 23.713 9.104 1.00 20.89 268 VAL A C 1
ATOM 1012 O O . VAL A 1 140 ? 21.446 24.632 8.554 1.00 21.26 268 VAL A O 1
ATOM 1016 N N . THR A 1 141 ? 23.394 23.573 9.017 1.00 21.54 269 THR A N 1
ATOM 1017 C CA . THR A 1 141 ? 24.224 24.514 8.259 1.00 22.74 269 THR A CA 1
ATOM 1018 C C . THR A 1 141 ? 24.710 23.919 6.944 1.00 22.88 269 THR A C 1
ATOM 1019 O O . THR A 1 141 ? 25.025 24.649 6.001 1.00 24.23 269 THR A O 1
ATOM 1023 N N . GLU A 1 142 ? 24.816 22.595 6.903 1.00 22.75 270 GLU A N 1
ATOM 1024 C CA . GLU A 1 142 ? 25.141 21.873 5.669 1.00 22.38 270 GLU A CA 1
ATOM 1025 C C . GLU A 1 142 ? 24.370 20.561 5.682 1.00 21.45 270 GLU A C 1
ATOM 1026 O O . GLU A 1 142 ? 24.136 19.994 6.739 1.00 21.01 270 GLU A O 1
ATOM 1032 N N . GLY A 1 143 ? 23.967 20.096 4.505 1.00 20.38 271 GLY A N 1
ATOM 1033 C CA . GLY A 1 143 ? 23.315 18.794 4.418 1.00 19.55 271 GLY A CA 1
ATOM 1034 C C . GLY A 1 143 ? 21.804 18.804 4.577 1.00 19.04 271 GLY A C 1
ATOM 1035 O O . GLY A 1 143 ? 21.207 17.761 4.902 1.00 19.54 271 GLY A O 1
ATOM 1036 N N . LEU A 1 144 ? 21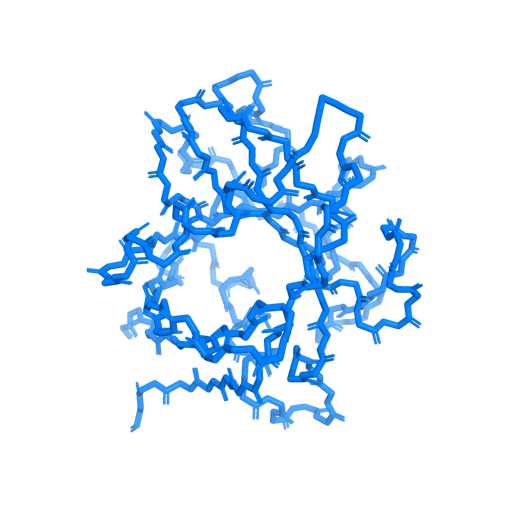.160 19.941 4.311 1.00 19.08 272 LEU A N 1
ATOM 1037 C CA . LEU A 1 144 ? 19.685 19.951 4.256 1.00 19.37 272 LEU A CA 1
ATOM 1038 C C . LEU A 1 144 ? 19.174 18.868 3.297 1.00 19.71 272 LEU A C 1
ATOM 1039 O O . LEU A 1 144 ? 18.129 18.247 3.530 1.00 19.30 272 LEU A O 1
ATOM 1044 N N . ASP A 1 145 ? 19.929 18.628 2.231 1.00 19.61 273 ASP A N 1
ATOM 1045 C CA . ASP A 1 145 ? 19.567 17.583 1.281 1.00 20.06 273 ASP A CA 1
ATOM 1046 C C . ASP A 1 145 ? 19.532 16.194 1.911 1.00 19.55 273 ASP A C 1
ATOM 1047 O O . ASP A 1 145 ? 18.685 15.357 1.538 1.00 18.88 273 ASP A O 1
ATOM 1052 N N . VAL A 1 146 ? 20.454 15.948 2.850 1.00 18.88 274 VAL A N 1
ATOM 1053 C CA . VAL A 1 146 ? 20.483 14.670 3.568 1.00 18.92 274 VAL A CA 1
ATOM 1054 C C . VAL A 1 146 ? 19.248 14.578 4.481 1.00 18.80 274 VAL A C 1
ATOM 1055 O O . VAL A 1 146 ? 18.591 13.536 4.554 1.00 18.69 274 VAL A O 1
ATOM 1059 N N . LEU A 1 147 ? 18.896 15.679 5.139 1.00 18.66 275 LEU A N 1
ATOM 1060 C CA . LEU A 1 147 ? 17.653 15.699 5.918 1.00 18.77 275 LEU A CA 1
ATOM 1061 C C . LEU A 1 147 ? 16.427 15.379 5.036 1.00 18.29 275 LEU A C 1
ATOM 1062 O O . LEU A 1 147 ? 15.520 14.656 5.444 1.00 18.42 275 LEU A O 1
ATOM 1067 N N . ARG A 1 148 ? 16.410 15.908 3.815 1.00 18.05 276 ARG A N 1
ATOM 1068 C CA . ARG A 1 148 ? 15.315 15.604 2.898 1.00 17.61 276 ARG A CA 1
ATOM 1069 C C . ARG A 1 148 ? 15.277 14.117 2.518 1.00 17.70 276 ARG A C 1
ATOM 1070 O O . ARG A 1 148 ? 14.189 13.561 2.314 1.00 18.45 276 ARG A O 1
ATOM 1078 N N . GLN A 1 149 ? 16.445 13.481 2.419 1.00 17.75 277 GLN A N 1
ATOM 1079 C CA . GLN A 1 149 ? 16.488 12.031 2.181 1.00 18.68 277 GLN A CA 1
ATOM 1080 C C . GLN A 1 149 ? 15.910 11.238 3.365 1.00 18.71 277 GLN A C 1
ATOM 1081 O O . GLN A 1 149 ? 15.255 10.207 3.172 1.00 19.43 277 GLN A O 1
ATOM 1087 N N . ILE A 1 150 ? 16.163 11.705 4.586 1.00 18.19 278 ILE A N 1
ATOM 1088 C CA . ILE A 1 150 ? 15.557 11.095 5.769 1.00 18.22 278 ILE A CA 1
ATOM 1089 C C . ILE A 1 150 ? 14.046 11.223 5.701 1.00 17.92 278 ILE A C 1
ATOM 1090 O O . ILE A 1 150 ? 13.322 10.234 5.867 1.00 18.37 278 ILE A O 1
ATOM 1095 N N . GLU A 1 151 ? 13.578 12.445 5.444 1.00 18.47 279 GLU A N 1
ATOM 1096 C CA . GLU A 1 151 ? 12.161 12.755 5.329 1.00 18.56 279 GLU A CA 1
ATOM 1097 C C . GLU A 1 151 ? 11.472 11.870 4.291 1.00 18.88 279 GLU A C 1
ATOM 1098 O O . GLU A 1 151 ? 10.303 11.504 4.453 1.00 19.13 279 GLU A O 1
ATOM 1104 N N . ALA A 1 152 ? 12.203 11.554 3.224 1.00 18.98 280 ALA A N 1
ATOM 1105 C CA . ALA A 1 152 ? 11.666 10.712 2.147 1.00 19.62 280 ALA A CA 1
ATOM 1106 C C . ALA A 1 152 ? 11.285 9.316 2.634 1.00 20.69 280 ALA A C 1
ATOM 1107 O O . ALA A 1 152 ? 10.522 8.592 1.962 1.00 21.62 280 ALA A O 1
ATOM 1109 N N . GLN A 1 153 ? 11.823 8.931 3.792 1.00 20.18 281 GLN A N 1
ATOM 1110 C CA . GLN A 1 153 ? 11.527 7.611 4.374 1.00 20.39 281 GLN A CA 1
ATOM 1111 C C . GLN A 1 153 ? 10.342 7.651 5.339 1.00 21.14 281 GLN A C 1
ATOM 1112 O O . GLN A 1 153 ? 9.991 6.637 5.948 1.00 21.10 281 GLN A O 1
ATOM 1118 N N . GLY A 1 154 ? 9.719 8.821 5.461 1.00 21.39 282 GLY A N 1
ATOM 1119 C CA . GLY A 1 154 ? 8.614 8.995 6.401 1.00 22.01 282 GLY A CA 1
ATOM 1120 C C . GLY A 1 154 ? 7.277 8.436 5.941 1.00 22.99 282 GLY A C 1
ATOM 1121 O O . GLY A 1 154 ? 7.091 8.091 4.766 1.00 22.90 282 GLY A O 1
ATOM 1122 N N . SER A 1 155 ? 6.357 8.331 6.890 1.00 23.62 283 SER A N 1
ATOM 1123 C CA . SER A 1 155 ? 4.957 7.988 6.600 1.00 25.06 283 SER A CA 1
ATOM 1124 C C . SER A 1 155 ? 4.062 8.878 7.459 1.00 25.04 283 SER A C 1
ATOM 1125 O O . SER A 1 155 ? 4.540 9.487 8.424 1.00 24.29 283 SER A O 1
ATOM 1128 N N . LYS A 1 156 ? 2.776 8.977 7.117 1.00 25.71 284 LYS A N 1
ATOM 1129 C CA . LYS A 1 156 ? 1.868 9.801 7.918 1.00 26.31 284 LYS A CA 1
ATOM 1130 C C . LYS A 1 156 ? 1.846 9.379 9.387 1.00 26.24 284 LYS A C 1
ATOM 1131 O O . LYS A 1 156 ? 1.776 10.229 10.276 1.00 26.83 284 LYS A O 1
ATOM 1137 N N . ASP A 1 157 ? 1.948 8.073 9.645 1.00 26.42 285 ASP A N 1
ATOM 1138 C CA . ASP A 1 157 ? 1.920 7.578 11.026 1.00 26.33 285 ASP A CA 1
ATOM 1139 C C . ASP A 1 157 ? 3.313 7.543 11.669 1.00 25.75 285 ASP A C 1
ATOM 1140 O O . ASP A 1 157 ? 3.479 7.027 12.782 1.00 26.20 285 ASP A O 1
ATOM 1145 N N . GLY A 1 158 ? 4.304 8.075 10.953 1.00 23.95 286 GLY A N 1
ATOM 1146 C CA . GLY A 1 158 ? 5.656 8.204 11.467 1.00 23.00 286 GLY A CA 1
ATOM 1147 C C . GLY A 1 158 ? 6.564 7.008 11.299 1.00 22.59 286 GLY A C 1
ATOM 1148 O O . GLY A 1 158 ? 7.748 7.089 11.620 1.00 21.36 286 GLY A O 1
ATOM 1149 N N . LYS A 1 159 ? 6.031 5.883 10.816 1.00 21.80 287 LYS A N 1
ATOM 1150 C CA . LYS A 1 159 ? 6.853 4.684 10.689 1.00 22.42 287 LYS A CA 1
ATOM 1151 C C . LYS A 1 159 ? 7.850 4.803 9.532 1.00 22.21 287 LYS A C 1
ATOM 1152 O O . LYS A 1 159 ? 7.432 4.984 8.384 1.00 22.12 287 LYS A O 1
ATOM 1158 N N . PRO A 1 160 ? 9.168 4.692 9.820 1.00 21.45 288 PRO A N 1
ATOM 1159 C CA . PRO A 1 160 ? 10.145 4.731 8.718 1.00 21.58 288 PRO A CA 1
ATOM 1160 C C . PRO A 1 160 ? 9.983 3.580 7.724 1.00 22.36 288 PRO A C 1
ATOM 1161 O O . PRO A 1 160 ? 9.818 2.425 8.133 1.00 22.63 288 PRO A O 1
ATOM 1165 N N . LYS A 1 161 ? 10.035 3.908 6.432 1.00 22.37 289 LYS A N 1
ATOM 1166 C CA . LYS A 1 161 ? 9.931 2.904 5.364 1.00 23.40 289 LYS A CA 1
ATOM 1167 C C . LYS A 1 161 ? 11.197 2.066 5.241 1.00 24.13 289 LYS A C 1
ATOM 1168 O O . LYS A 1 161 ? 11.141 0.912 4.804 1.00 25.20 289 LYS A O 1
ATOM 1174 N N . GLN A 1 162 ? 12.325 2.681 5.589 1.00 23.43 290 GLN A N 1
ATOM 1175 C CA . GLN A 1 162 ? 13.634 2.031 5.675 1.00 23.82 290 GLN A CA 1
ATOM 1176 C C . GLN A 1 162 ? 14.328 2.578 6.920 1.00 23.28 290 GLN A C 1
ATOM 1177 O O . GLN A 1 162 ? 14.091 3.730 7.319 1.00 23.28 290 GLN A O 1
ATOM 1183 N N . LYS A 1 163 ? 15.190 1.766 7.523 1.00 22.66 291 LYS A N 1
ATOM 1184 C CA . LYS A 1 163 ? 15.977 2.205 8.700 1.00 22.88 291 LYS A CA 1
ATOM 1185 C C . LYS A 1 163 ? 16.840 3.416 8.355 1.00 21.68 291 LYS A C 1
ATOM 1186 O O . LYS A 1 163 ? 17.486 3.458 7.298 1.00 22.36 291 LYS A O 1
ATOM 1192 N N . VAL A 1 164 ? 16.846 4.395 9.256 1.00 20.01 292 VAL A N 1
ATOM 1193 C CA . VAL A 1 164 ? 17.682 5.584 9.103 1.00 18.99 292 VAL A CA 1
ATOM 1194 C C . VAL A 1 164 ? 18.584 5.641 10.325 1.00 19.20 292 VAL A C 1
ATOM 1195 O O . VAL A 1 164 ? 18.103 5.839 11.442 1.00 18.78 292 VAL A O 1
ATOM 1199 N N . ILE A 1 165 ? 19.884 5.462 10.101 1.00 18.79 293 ILE A N 1
ATOM 1200 C CA . ILE A 1 165 ? 20.855 5.288 11.184 1.00 19.68 293 ILE A CA 1
ATOM 1201 C C . ILE A 1 165 ? 21.899 6.392 11.199 1.00 18.95 293 ILE A C 1
ATOM 1202 O O . ILE A 1 165 ? 22.361 6.828 10.150 1.00 18.76 293 ILE A O 1
ATOM 1207 N N . ILE A 1 166 ? 22.266 6.818 12.404 1.00 18.48 294 ILE A N 1
ATOM 1208 C CA . ILE A 1 166 ? 23.374 7.732 12.593 1.00 18.30 294 ILE A CA 1
ATOM 1209 C C . ILE A 1 166 ? 24.626 6.851 12.588 1.00 18.91 294 ILE A C 1
ATOM 1210 O O . ILE A 1 166 ? 25.019 6.283 13.609 1.00 19.14 294 ILE A O 1
ATOM 1215 N N . ALA A 1 167 ? 25.231 6.719 11.411 1.00 19.12 295 ALA A N 1
ATOM 1216 C CA . ALA A 1 167 ? 26.403 5.860 11.246 1.00 20.28 295 ALA A CA 1
ATOM 1217 C C . ALA A 1 167 ? 27.633 6.365 12.008 1.00 20.39 295 ALA A C 1
ATOM 1218 O O . ALA A 1 167 ? 28.440 5.576 12.494 1.00 21.11 295 ALA A O 1
ATOM 1220 N N . ASP A 1 168 ? 27.765 7.682 12.101 1.00 20.20 296 ASP A N 1
ATOM 1221 C CA . ASP A 1 168 ? 28.851 8.307 12.848 1.00 19.87 296 ASP A CA 1
ATOM 1222 C C . ASP A 1 168 ? 28.394 9.699 13.227 1.00 19.83 296 ASP A C 1
ATOM 1223 O O . ASP A 1 168 ? 27.447 10.235 12.640 1.00 19.58 296 ASP A O 1
ATOM 1228 N N . CYS A 1 169 ? 29.036 10.264 14.243 1.00 20.00 297 CYS A N 1
ATOM 1229 C CA . CYS A 1 169 ? 28.735 11.625 14.674 1.00 19.69 297 CYS A CA 1
ATOM 1230 C C . CYS A 1 169 ? 29.908 12.157 15.480 1.00 19.90 297 CYS A C 1
ATOM 1231 O O . CYS A 1 169 ? 30.804 11.393 15.886 1.00 20.55 297 CYS A O 1
ATOM 1234 N N . GLY A 1 170 ? 29.916 13.468 15.695 1.00 19.92 298 GLY A N 1
ATOM 1235 C CA . GLY A 1 170 ? 31.011 14.086 16.429 1.00 20.99 298 GLY A CA 1
ATOM 1236 C C . GLY A 1 170 ? 30.947 15.593 16.360 1.00 21.97 298 GLY A C 1
ATOM 1237 O O . GLY A 1 170 ? 29.931 16.173 15.949 1.00 21.29 298 GLY A O 1
ATOM 1238 N N . GLU A 1 171 ? 32.034 16.227 16.786 1.00 23.15 299 GLU A N 1
ATOM 1239 C CA . GLU A 1 171 ? 32.117 17.680 16.794 1.00 24.76 299 GLU A CA 1
ATOM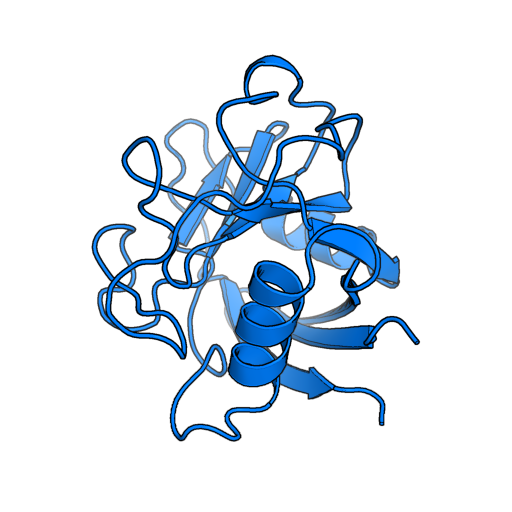 1240 C C . GLU A 1 171 ? 33.251 18.158 15.907 1.00 26.41 299 GLU A C 1
ATOM 1241 O O . GLU A 1 171 ? 34.257 17.458 15.757 1.00 26.32 299 GLU A O 1
ATOM 1247 N N . TYR A 1 172 ? 33.094 19.344 15.317 1.00 28.11 300 TYR A N 1
ATOM 1248 C CA . TYR A 1 172 ? 34.233 20.044 14.714 1.00 30.55 300 TYR A CA 1
ATOM 1249 C C . TYR A 1 172 ? 34.917 20.897 15.779 1.00 31.84 300 TYR A C 1
ATOM 1250 O O . TYR A 1 172 ? 34.389 21.941 16.161 1.00 32.45 300 TYR A O 1
ATOM 1259 N N . VAL A 1 173 ? 36.084 20.465 16.250 1.00 33.59 301 VAL A N 1
ATOM 1260 C CA . VAL A 1 173 ? 36.750 21.170 17.351 1.00 35.15 301 VAL A CA 1
ATOM 1261 C C . VAL A 1 173 ? 38.238 20.832 17.397 1.00 35.89 301 VAL A C 1
ATOM 1262 O O . VAL A 1 173 ? 39.041 21.617 17.912 1.00 37.44 301 VAL A O 1
#

GO terms:
  GO:0008143 poly(A) binding (F, IDA)
  GO:0005634 nucleus (C, IDA)
  GO:0003729 mRNA binding (F, IDA)
  GO:0003755 peptidyl-prolyl cis-trans isomerase activity (F, IDA)
  GO:0071007 U2-type catalytic step 2 spliceosome (C, IDA)
  GO:0071013 catalytic step 2 spliceosome (C, IDA)
  GO:0000398 mRNA splicing, via spliceosome (P, IDA)
  GO:0005634 nucleus (C, EXP)
  GO:0003755 peptidyl-prolyl cis-trans isomerase activity (F, EXP)
  GO:0000398 mRNA splicing, via spliceosome (P, IC)
  GO:0045070 positive regulation of viral genome replication (P, IMP)
  GO:0016018 cyclosporin A binding (F, TAS)
  GO:1904813 ficolin-1-rich granule lumen (C, TAS)
  GO:0034774 secretory granule lumen (C, TAS)
  GO:0005576 extracellular region (C, TAS)
  GO:0005654 nucleoplasm (C, TAS)
  GO:0005515 protein binding (F, IPI)
  GO:0016607 nuclear speck (C, IDA)
  GO:0003723 RNA binding (F, TAS)
  GO:0003755 peptidyl-prolyl cis-t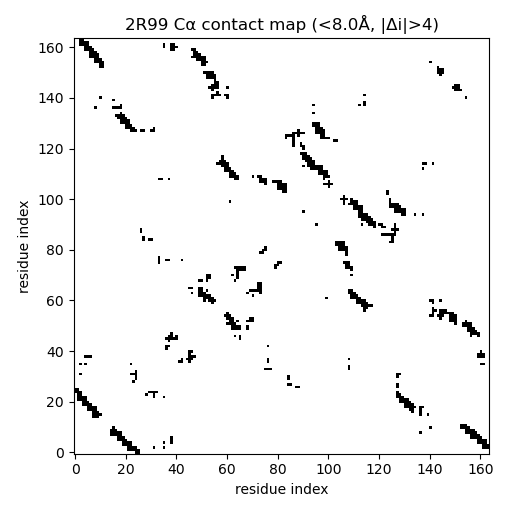rans isomerase activity (F, TAS)

Foldseek 3Di:
DWWKKKFFKAWFNRTLGMWIKTWACVQVVQVSVQQQCQQACPLPHHAAFAFQFFAAAQFKTKTFQRPPNHLPHAATSVGQWAFQRDQPDAQAFFFWKKFDADFGGGGGGMIITTHTRDRVCRPPIHITMGTPDDVVSRVVQNVQADNRRGGVTIMGRNHMHTDD